Protein AF-A0A3R8UC79-F1 (afdb_monomer)

Solvent-accessible surface area (backbone atoms only — not comparable to full-atom values): 5137 Å² total; per-residue (Å²): 138,82,84,50,73,68,57,50,39,51,55,55,31,61,71,42,61,92,39,49,45,46,67,47,66,89,47,103,50,31,33,27,44,34,40,34,35,85,87,78,68,46,73,47,79,49,68,80,39,51,51,81,68,49,79,40,75,63,45,45,50,50,52,52,52,52,53,51,52,52,48,50,53,53,54,49,58,73,68,59,73,80,83,74,84,127

pLDDT: mean 85.43, std 14.24, range [46.31, 95.88]

Sequence (86 aa):
MSISLLELRHIIESGFLPLECRCTSTTANELTIEIIDRSTGANLAVGGIDVATLGTSRAISELIGELRNEFTAMSQANTHLPHKIA

Radius of gyration: 15.16 Å; Cα contacts (8 Å, |Δi|>4): 89; chains: 1; bounding box: 25×23×62 Å

Mean predicted aligned error: 6.74 Å

Foldseek 3Di:
DWDDPVNLQVVLQVLQPPWGWGWDAPDPFKIKIWTADPVQRQIDIDIDHGVVQVRDPVSSVVVSVVVVVVSVVVSVVVVDPPPPDD

Sec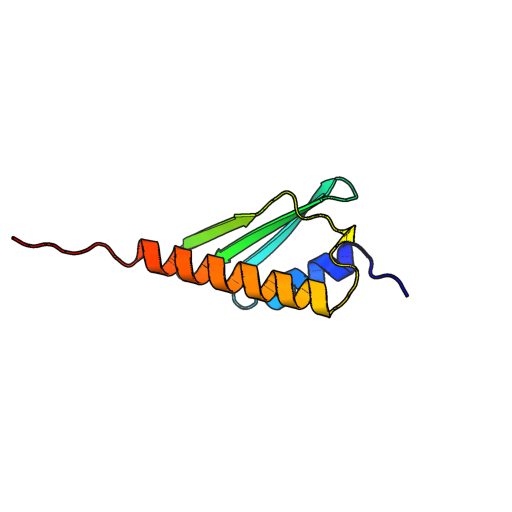ondary structure (DSSP, 8-state):
-PPPHHHHHHHHHHHTTTSEEEEEEEETTEEEEEEE-TTT--EEEEEEEEGGGG-SHHHHHHHHHHHHHHHHHHHHHTT-------

Structure (mmCIF, N/CA/C/O backbone):
data_AF-A0A3R8UC79-F1
#
_entry.id   AF-A0A3R8UC79-F1
#
loop_
_atom_site.group_PDB
_atom_site.id
_atom_site.type_symbol
_atom_site.label_atom_id
_atom_site.label_alt_id
_atom_site.label_comp_id
_atom_site.label_asym_id
_atom_site.label_entity_id
_atom_site.label_seq_id
_atom_site.pdbx_PDB_ins_code
_atom_site.Cartn_x
_atom_site.Cartn_y
_atom_site.Cartn_z
_atom_site.occupancy
_atom_site.B_iso_or_equiv
_atom_site.auth_seq_id
_atom_site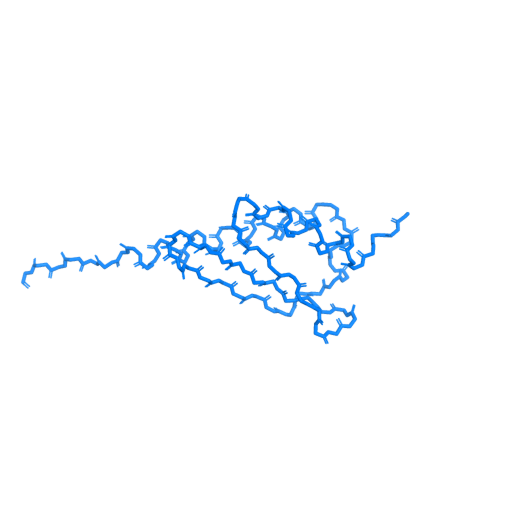.auth_comp_id
_atom_site.auth_asym_id
_atom_site.auth_atom_id
_atom_site.pdbx_PDB_model_num
ATOM 1 N N . MET A 1 1 ? 6.146 -12.256 -20.343 1.00 51.56 1 MET A N 1
ATOM 2 C CA . MET A 1 1 ? 5.214 -11.134 -20.112 1.00 51.56 1 MET A CA 1
ATOM 3 C C . MET A 1 1 ? 5.664 -10.454 -18.832 1.00 51.56 1 MET A C 1
ATOM 5 O O . MET A 1 1 ? 5.816 -11.155 -17.842 1.00 51.56 1 MET A O 1
ATOM 9 N N . SER A 1 2 ? 5.989 -9.164 -18.872 1.00 70.44 2 SER A N 1
ATOM 10 C CA . SER A 1 2 ? 6.346 -8.369 -17.689 1.00 70.44 2 SER A CA 1
ATOM 11 C C . SER A 1 2 ? 5.100 -7.656 -17.171 1.00 70.44 2 SER A C 1
ATOM 13 O O . SER A 1 2 ? 4.367 -7.086 -17.975 1.00 70.44 2 SER A O 1
ATOM 15 N N . ILE A 1 3 ? 4.867 -7.687 -15.861 1.00 82.12 3 ILE A N 1
ATOM 16 C CA . ILE A 1 3 ? 3.785 -6.931 -15.222 1.00 82.12 3 ILE A CA 1
ATOM 17 C C . ILE A 1 3 ? 4.084 -5.425 -15.287 1.00 82.12 3 ILE A C 1
ATOM 19 O O . ILE A 1 3 ? 5.227 -5.019 -15.067 1.00 82.12 3 ILE A O 1
ATOM 23 N N . SER A 1 4 ? 3.093 -4.589 -15.612 1.00 87.88 4 SER A N 1
ATOM 24 C CA . SER A 1 4 ? 3.268 -3.134 -15.534 1.00 87.88 4 SER A CA 1
ATOM 25 C C . SER A 1 4 ? 3.185 -2.637 -14.087 1.00 87.88 4 SER A C 1
ATOM 27 O O . SER A 1 4 ? 2.567 -3.268 -13.232 1.00 87.88 4 SER A O 1
ATOM 29 N N . LEU A 1 5 ? 3.753 -1.461 -13.803 1.00 87.50 5 LEU A N 1
ATOM 30 C CA . LEU A 1 5 ? 3.654 -0.843 -12.475 1.00 87.50 5 LEU A CA 1
ATOM 31 C C . LEU A 1 5 ? 2.193 -0.614 -12.045 1.00 87.50 5 LEU A C 1
ATOM 33 O O . LEU A 1 5 ? 1.876 -0.730 -10.866 1.00 87.50 5 LEU A O 1
ATOM 37 N N . LEU A 1 6 ? 1.296 -0.304 -12.988 1.00 90.00 6 LEU A N 1
ATOM 38 C CA . LEU A 1 6 ? -0.129 -0.117 -12.698 1.00 90.00 6 LEU A CA 1
ATOM 39 C C . LEU A 1 6 ? -0.816 -1.434 -12.328 1.00 90.00 6 LEU A C 1
ATOM 41 O O . LEU A 1 6 ? -1.574 -1.466 -11.364 1.00 90.00 6 LEU A O 1
ATOM 45 N N . GLU A 1 7 ? -0.525 -2.517 -13.050 1.00 91.50 7 GLU A N 1
ATOM 46 C CA . GLU A 1 7 ? -1.035 -3.848 -12.701 1.00 91.50 7 GLU A CA 1
ATOM 47 C C . GLU A 1 7 ? -0.484 -4.314 -11.356 1.00 91.50 7 GLU A C 1
ATOM 49 O O . GLU A 1 7 ? -1.242 -4.806 -10.528 1.00 91.50 7 GLU A O 1
ATOM 54 N N . LEU A 1 8 ? 0.809 -4.103 -11.102 1.00 91.06 8 LEU A N 1
ATOM 55 C CA . LEU A 1 8 ? 1.433 -4.438 -9.826 1.00 91.06 8 LEU A CA 1
ATOM 56 C C . LEU A 1 8 ? 0.738 -3.723 -8.663 1.00 91.06 8 LEU A C 1
ATOM 58 O O . LEU A 1 8 ? 0.352 -4.369 -7.693 1.00 91.06 8 LEU A O 1
ATOM 62 N N . ARG A 1 9 ? 0.531 -2.406 -8.785 1.00 92.00 9 ARG A N 1
ATOM 63 C CA . ARG A 1 9 ? -0.222 -1.617 -7.800 1.00 92.00 9 ARG A CA 1
ATOM 64 C C . ARG A 1 9 ? -1.613 -2.186 -7.584 1.00 92.00 9 ARG A C 1
ATOM 66 O O . ARG A 1 9 ? -1.991 -2.417 -6.447 1.00 92.00 9 ARG A O 1
ATOM 73 N N . HIS A 1 10 ? -2.337 -2.469 -8.663 1.00 92.38 10 HIS A N 1
ATOM 74 C CA . HIS A 1 10 ? -3.690 -2.997 -8.560 1.00 92.38 10 HIS A CA 1
ATOM 75 C C . HIS A 1 10 ? -3.737 -4.352 -7.839 1.00 92.38 10 HIS A C 1
ATOM 77 O O . HIS A 1 10 ? -4.594 -4.559 -6.982 1.00 92.38 10 HIS A O 1
ATOM 83 N N . ILE A 1 11 ? -2.796 -5.258 -8.134 1.00 93.88 11 ILE A N 1
ATOM 84 C CA . ILE A 1 11 ? -2.690 -6.552 -7.445 1.00 93.88 11 ILE A CA 1
ATOM 85 C C . ILE A 1 11 ? -2.443 -6.338 -5.953 1.00 93.88 11 ILE A C 1
ATOM 87 O O . ILE A 1 11 ? -3.158 -6.918 -5.136 1.00 93.88 11 ILE A O 1
ATOM 91 N N . ILE A 1 12 ? -1.471 -5.494 -5.601 1.00 94.06 12 ILE A N 1
ATOM 92 C CA . ILE A 1 12 ? -1.136 -5.195 -4.207 1.00 94.06 12 ILE A CA 1
ATOM 93 C C . ILE A 1 12 ? -2.351 -4.599 -3.491 1.00 94.06 12 ILE A C 1
ATOM 95 O O . ILE A 1 12 ? -2.782 -5.155 -2.487 1.00 94.06 12 ILE A O 1
ATOM 99 N N . GLU A 1 13 ? -2.956 -3.541 -4.035 1.00 95.38 13 GLU A N 1
ATOM 100 C CA . GLU A 1 13 ? -4.120 -2.867 -3.444 1.00 95.38 13 GLU A CA 1
ATOM 101 C C . GLU A 1 13 ? -5.297 -3.828 -3.242 1.00 95.38 13 GLU A C 1
ATOM 103 O O . GLU A 1 13 ? -5.917 -3.840 -2.178 1.00 95.38 13 GLU A O 1
ATOM 108 N N . SER A 1 14 ? -5.564 -4.699 -4.222 1.00 95.00 14 SER A N 1
ATOM 109 C CA . SER A 1 14 ? -6.618 -5.714 -4.114 1.00 95.00 14 SER A CA 1
ATOM 110 C C . SER A 1 14 ? -6.340 -6.761 -3.028 1.00 95.00 14 SER A C 1
ATOM 112 O O . SER A 1 14 ? -7.277 -7.281 -2.422 1.00 95.00 14 SER A O 1
ATOM 114 N N . GLY A 1 15 ? -5.064 -7.039 -2.741 1.00 93.75 15 GLY A N 1
ATOM 115 C CA . GLY A 1 15 ? -4.631 -8.003 -1.729 1.00 93.75 15 GLY A CA 1
ATOM 116 C C . GLY A 1 15 ? -4.882 -7.562 -0.286 1.00 93.75 15 GLY A C 1
ATOM 117 O O . GLY A 1 15 ? -4.847 -8.398 0.618 1.00 93.75 15 GLY A O 1
ATOM 118 N N . PHE A 1 16 ? -5.163 -6.276 -0.061 1.00 95.12 16 PHE A N 1
ATOM 119 C CA . PHE A 1 16 ? -5.441 -5.729 1.268 1.00 95.12 16 PHE A CA 1
ATOM 120 C C . PHE A 1 16 ? -6.926 -5.563 1.579 1.00 95.12 16 PHE A C 1
ATOM 122 O O . PHE A 1 16 ? -7.260 -5.268 2.725 1.00 95.12 16 PHE A O 1
ATOM 129 N N . LEU A 1 17 ? -7.828 -5.801 0.623 1.00 93.56 17 LEU A N 1
ATOM 130 C CA . LEU A 1 17 ? -9.267 -5.711 0.875 1.00 93.56 17 LEU A CA 1
ATOM 131 C C . LEU A 1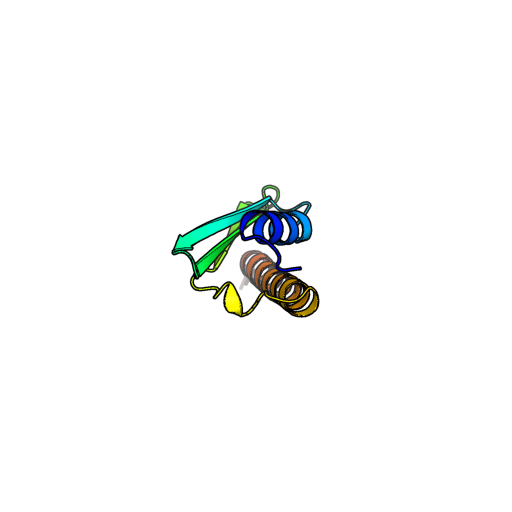 17 ? -9.683 -6.602 2.069 1.00 93.56 17 LEU A C 1
ATOM 133 O O . LEU A 1 17 ? -9.220 -7.741 2.179 1.00 93.56 17 LEU A O 1
ATOM 137 N N . PRO A 1 18 ? -10.563 -6.118 2.971 1.00 91.50 18 PRO A N 1
ATOM 138 C CA . PRO A 1 18 ? -11.343 -4.874 2.898 1.00 91.50 18 PRO A CA 1
ATOM 139 C C . PRO A 1 18 ? -10.623 -3.607 3.404 1.00 91.50 18 PRO A C 1
ATOM 141 O O . PRO A 1 18 ? -11.255 -2.554 3.463 1.00 91.50 18 PRO A O 1
ATOM 144 N N . LEU A 1 19 ? -9.346 -3.686 3.793 1.00 93.19 19 LEU A N 1
ATOM 145 C CA . LEU A 1 19 ? -8.562 -2.509 4.178 1.00 93.19 19 LEU A CA 1
ATOM 146 C C . LEU A 1 19 ? -8.329 -1.613 2.957 1.00 93.19 19 LEU A C 1
ATOM 148 O O . LEU A 1 19 ? -8.212 -2.090 1.826 1.00 93.19 19 LEU A O 1
ATOM 152 N N . GLU A 1 20 ? -8.247 -0.307 3.189 1.00 94.62 20 GLU A N 1
ATOM 153 C CA . GLU A 1 20 ? -7.892 0.644 2.143 1.00 94.62 20 GLU A CA 1
ATOM 154 C C . GLU A 1 20 ? -6.375 0.612 1.964 1.00 94.62 20 GLU A C 1
ATOM 156 O O . GLU A 1 20 ? -5.635 0.956 2.879 1.00 94.62 20 GLU A O 1
ATOM 161 N N . CYS A 1 21 ? -5.908 0.188 0.793 1.00 95.88 21 CYS A N 1
ATOM 162 C CA . CYS A 1 21 ? -4.497 0.232 0.433 1.00 95.88 21 CYS A CA 1
ATOM 163 C C . CYS A 1 21 ? -4.286 1.217 -0.715 1.00 95.88 21 CYS A C 1
ATOM 165 O O . CYS A 1 21 ? -5.047 1.220 -1.682 1.00 95.88 21 CYS A O 1
ATOM 167 N N . ARG A 1 22 ? -3.243 2.042 -0.618 1.00 94.44 22 ARG A N 1
ATOM 168 C CA . ARG A 1 22 ? -2.830 2.996 -1.648 1.00 94.44 22 ARG A CA 1
ATOM 169 C C . ARG A 1 22 ? -1.370 2.776 -1.989 1.00 94.44 22 ARG A C 1
ATOM 171 O O . ARG A 1 22 ? -0.492 2.936 -1.143 1.00 94.44 22 ARG A O 1
ATOM 178 N N . CYS A 1 23 ? -1.100 2.467 -3.250 1.00 93.75 23 CYS A N 1
ATOM 179 C CA . CYS A 1 23 ? 0.255 2.276 -3.741 1.00 93.75 23 CYS A CA 1
ATOM 180 C C . CYS A 1 23 ? 0.702 3.491 -4.567 1.00 93.75 23 CYS A C 1
ATOM 182 O O . CYS A 1 23 ? 0.314 3.679 -5.722 1.00 93.75 23 CYS A O 1
ATOM 184 N N . THR A 1 24 ? 1.578 4.313 -3.994 1.00 92.00 24 THR A N 1
ATOM 185 C CA . THR A 1 24 ? 2.171 5.483 -4.660 1.00 92.00 24 THR A CA 1
ATOM 186 C C . THR A 1 24 ? 3.577 5.141 -5.137 1.00 92.00 24 THR A C 1
ATOM 188 O O . THR A 1 24 ? 4.267 4.356 -4.513 1.00 92.00 24 THR A O 1
ATOM 191 N N . SER A 1 25 ? 4.022 5.687 -6.265 1.00 88.25 25 SER A N 1
ATOM 192 C CA . SER A 1 25 ? 5.384 5.474 -6.774 1.00 88.25 25 SER A CA 1
ATOM 193 C C . SER A 1 25 ? 6.071 6.817 -6.751 1.00 88.25 25 SER A C 1
ATOM 195 O O . SER A 1 25 ? 5.612 7.749 -7.413 1.00 88.25 25 SER A O 1
ATOM 197 N N . THR A 1 26 ? 7.108 6.916 -5.928 1.00 76.94 26 THR A N 1
ATOM 198 C CA . THR A 1 26 ? 7.897 8.138 -5.763 1.00 76.94 26 THR A CA 1
ATOM 199 C C . THR A 1 26 ? 8.863 8.303 -6.939 1.00 76.94 26 THR A C 1
ATOM 201 O O . THR A 1 26 ? 9.084 9.411 -7.421 1.00 76.94 26 THR A O 1
ATOM 204 N N . THR A 1 27 ? 9.408 7.189 -7.439 1.00 79.81 27 THR A N 1
ATOM 205 C CA . THR A 1 27 ? 10.306 7.112 -8.602 1.00 79.81 27 THR A CA 1
ATOM 206 C C . THR A 1 27 ? 10.024 5.835 -9.396 1.00 79.81 27 THR A C 1
ATOM 208 O O . THR A 1 27 ? 9.373 4.932 -8.884 1.00 79.81 27 THR A O 1
ATOM 211 N N . ALA A 1 28 ? 10.544 5.712 -10.624 1.00 75.88 28 ALA A N 1
ATOM 212 C CA . ALA A 1 28 ? 10.269 4.566 -11.505 1.00 75.88 28 ALA A CA 1
ATOM 213 C C . ALA A 1 28 ? 10.539 3.178 -10.881 1.00 75.88 28 ALA A C 1
ATOM 215 O O . ALA A 1 28 ? 9.934 2.196 -11.309 1.00 75.88 28 ALA A O 1
ATOM 216 N N . ASN A 1 29 ? 11.413 3.104 -9.875 1.00 84.50 29 ASN A N 1
ATOM 217 C CA . ASN A 1 29 ? 11.802 1.867 -9.205 1.00 84.50 29 ASN A CA 1
ATOM 218 C C . ASN A 1 29 ? 11.322 1.765 -7.757 1.00 84.50 29 ASN A C 1
ATOM 220 O O . ASN A 1 29 ? 11.530 0.727 -7.146 1.00 84.50 29 ASN A O 1
ATOM 224 N N . GLU A 1 30 ? 10.680 2.792 -7.206 1.00 89.88 30 GLU A N 1
ATOM 225 C CA . GLU A 1 30 ? 10.288 2.802 -5.799 1.00 89.88 30 GLU A CA 1
ATOM 226 C C . GLU A 1 30 ? 8.772 2.903 -5.643 1.00 89.88 30 GLU A C 1
ATOM 228 O O . GLU A 1 30 ? 8.111 3.750 -6.265 1.00 89.88 30 GLU A O 1
ATOM 233 N N . LEU A 1 31 ? 8.234 2.050 -4.773 1.00 92.25 31 LEU A N 1
ATOM 234 C CA . LEU A 1 31 ? 6.844 2.035 -4.359 1.00 92.25 31 LEU A CA 1
ATOM 235 C C . LEU A 1 31 ? 6.726 2.335 -2.859 1.00 92.25 31 LEU A C 1
ATOM 237 O O . LEU A 1 31 ? 7.497 1.855 -2.030 1.00 92.25 31 LEU A O 1
ATOM 241 N N . THR A 1 32 ? 5.707 3.112 -2.534 1.00 94.31 32 THR A N 1
ATOM 242 C CA . THR A 1 32 ? 5.234 3.382 -1.186 1.00 94.31 32 THR A CA 1
ATOM 243 C C . THR A 1 32 ? 3.835 2.807 -1.061 1.00 94.31 32 THR A C 1
ATOM 245 O O . THR A 1 32 ? 2.958 3.123 -1.86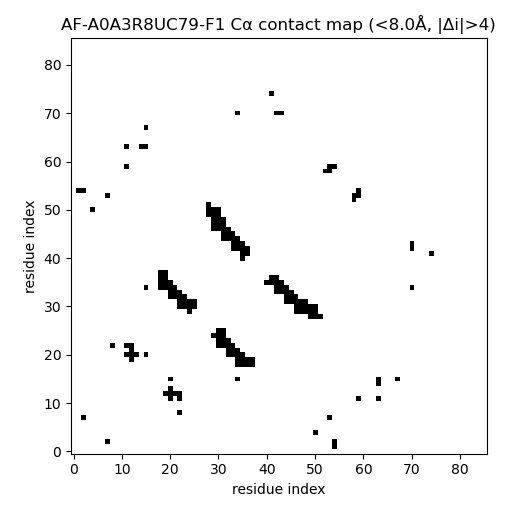8 1.00 94.31 32 THR A O 1
ATOM 248 N N . ILE A 1 33 ? 3.630 1.963 -0.060 1.00 94.88 33 ILE A N 1
ATOM 249 C CA . ILE A 1 33 ? 2.358 1.319 0.244 1.00 94.88 33 ILE A CA 1
ATOM 250 C C . ILE A 1 33 ? 1.823 1.916 1.539 1.00 94.88 33 ILE A C 1
ATOM 252 O O . ILE A 1 33 ? 2.483 1.881 2.573 1.00 94.88 33 ILE A O 1
ATOM 256 N N . GLU A 1 34 ? 0.616 2.457 1.473 1.00 95.38 34 GLU A N 1
ATOM 257 C CA . GLU A 1 34 ? -0.131 2.945 2.624 1.00 95.38 34 GLU A CA 1
ATOM 258 C C . GLU A 1 34 ? -1.349 2.045 2.848 1.00 95.38 34 GLU A C 1
ATOM 260 O O . GLU A 1 34 ? -2.122 1.830 1.920 1.00 95.38 34 GLU A O 1
ATOM 265 N N . ILE A 1 35 ? -1.520 1.523 4.061 1.00 95.56 35 ILE A N 1
ATOM 266 C CA . ILE A 1 35 ? -2.632 0.664 4.479 1.00 95.56 35 ILE A CA 1
ATOM 267 C C . ILE A 1 35 ? -3.394 1.385 5.584 1.00 95.56 35 ILE A C 1
ATOM 269 O O . ILE A 1 35 ? -2.817 1.788 6.592 1.00 95.56 35 ILE A O 1
ATOM 273 N N . ILE A 1 36 ? -4.700 1.527 5.402 1.00 93.75 36 ILE A N 1
ATOM 274 C CA . ILE A 1 36 ? -5.605 2.237 6.295 1.00 93.75 36 ILE A CA 1
ATOM 275 C C . ILE A 1 36 ? -6.767 1.312 6.642 1.00 93.75 36 ILE A C 1
ATOM 277 O O . ILE A 1 36 ? -7.501 0.836 5.774 1.00 93.75 36 ILE A O 1
ATOM 281 N N . ASP A 1 37 ? -6.988 1.121 7.935 1.00 93.69 37 ASP A N 1
ATOM 282 C CA . ASP A 1 37 ? -8.217 0.536 8.442 1.00 93.69 37 ASP A CA 1
ATOM 283 C C . ASP A 1 37 ? -9.181 1.653 8.841 1.00 93.69 37 ASP A C 1
ATOM 285 O O . ASP A 1 37 ? -9.034 2.307 9.873 1.00 93.69 37 ASP A O 1
ATOM 289 N N . ARG A 1 38 ? -10.210 1.864 8.017 1.00 87.88 38 ARG A N 1
ATOM 290 C CA . ARG A 1 38 ? -11.259 2.859 8.281 1.00 87.88 38 ARG A CA 1
ATOM 291 C C . ARG A 1 38 ? -12.109 2.523 9.509 1.00 87.88 38 ARG A C 1
ATOM 293 O O . ARG A 1 38 ? -12.760 3.421 10.035 1.00 87.88 38 ARG A O 1
ATOM 300 N N . SER A 1 39 ? -12.133 1.263 9.945 1.00 88.44 39 SER A N 1
ATOM 301 C CA . SER A 1 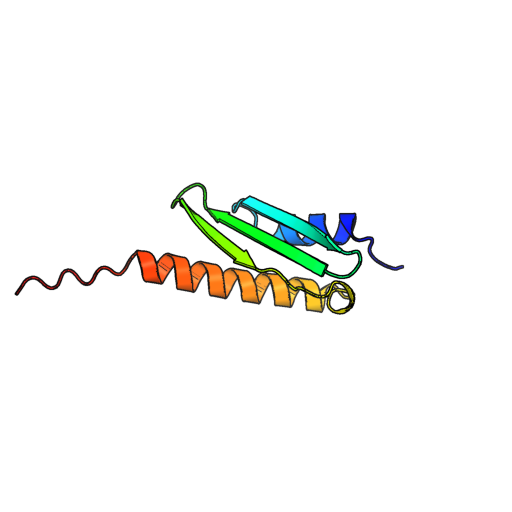39 ? -12.939 0.823 11.086 1.00 88.44 39 SER A CA 1
ATOM 302 C C . SER A 1 39 ? -12.274 1.130 12.428 1.00 88.44 39 SER A C 1
ATOM 304 O O . SER A 1 39 ? -12.958 1.537 13.365 1.00 88.44 39 SER A O 1
ATOM 306 N N . THR A 1 40 ? -10.948 1.001 12.509 1.00 87.62 40 THR A N 1
ATOM 307 C CA . THR 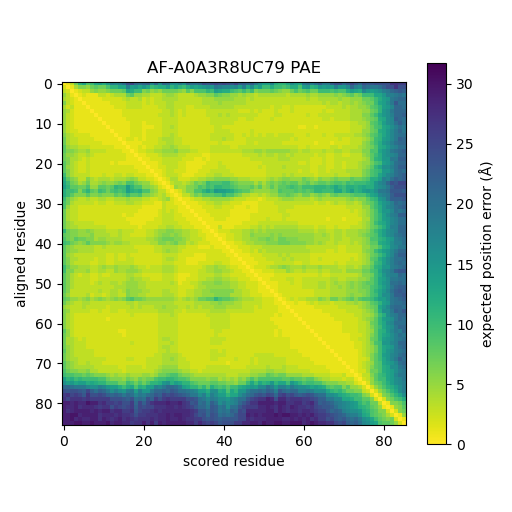A 1 40 ? -10.169 1.256 13.732 1.00 87.62 40 THR A CA 1
ATOM 308 C C . THR A 1 40 ? -9.431 2.595 13.716 1.00 87.62 40 THR A C 1
ATOM 310 O O . THR A 1 40 ? -9.045 3.096 14.770 1.00 87.62 40 THR A O 1
ATOM 313 N N . GLY A 1 41 ? -9.231 3.188 12.536 1.00 87.44 41 GLY A N 1
ATOM 314 C CA . GLY A 1 41 ? -8.400 4.376 12.336 1.00 87.44 41 GLY A CA 1
ATOM 315 C C . GLY A 1 41 ? -6.897 4.082 12.278 1.00 87.44 41 GLY A C 1
ATOM 316 O O . GLY A 1 41 ? -6.106 5.023 12.234 1.00 87.44 41 GLY A O 1
ATOM 317 N N . ALA A 1 42 ? -6.485 2.809 12.284 1.00 90.06 42 ALA A N 1
ATOM 318 C CA . ALA A 1 42 ? -5.082 2.430 12.148 1.00 90.06 42 ALA A CA 1
ATOM 319 C C . ALA A 1 42 ? -4.556 2.735 10.733 1.00 90.06 42 ALA A C 1
ATOM 321 O O . ALA A 1 42 ? -5.246 2.512 9.737 1.00 90.06 42 ALA A O 1
ATOM 322 N N . ASN A 1 43 ? -3.319 3.223 10.646 1.00 92.31 43 ASN A N 1
ATOM 323 C CA . ASN A 1 43 ? -2.626 3.523 9.394 1.00 92.31 43 ASN A CA 1
ATOM 324 C C . ASN A 1 43 ? -1.180 3.025 9.476 1.00 92.31 43 ASN A C 1
ATOM 326 O O . ASN A 1 43 ? -0.519 3.241 10.490 1.00 92.31 43 ASN A O 1
ATOM 330 N N . LEU A 1 44 ? -0.712 2.382 8.407 1.00 93.50 44 LEU A N 1
ATOM 331 C CA . LEU A 1 44 ? 0.672 1.973 8.190 1.00 93.50 44 LEU A CA 1
ATOM 332 C C . LEU A 1 44 ? 1.132 2.507 6.836 1.00 93.50 44 LEU A C 1
ATOM 334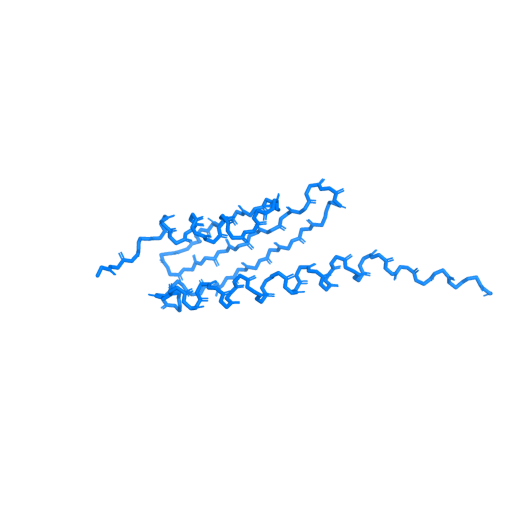 O O . LEU A 1 44 ? 0.474 2.257 5.832 1.00 93.50 44 LEU A O 1
ATOM 338 N N . ALA A 1 45 ? 2.280 3.172 6.792 1.00 93.88 45 ALA A N 1
ATOM 339 C CA . ALA A 1 45 ? 2.903 3.606 5.549 1.00 93.88 45 ALA A CA 1
ATOM 340 C C . ALA A 1 45 ? 4.327 3.051 5.459 1.00 93.88 45 ALA A C 1
ATOM 342 O O . ALA A 1 45 ? 5.152 3.306 6.337 1.00 93.88 45 ALA A O 1
ATOM 343 N N . VAL A 1 46 ? 4.612 2.312 4.387 1.00 92.62 46 VAL A N 1
ATOM 344 C CA . VAL A 1 46 ? 5.920 1.709 4.109 1.00 92.62 46 VAL A CA 1
ATOM 345 C C . VAL A 1 46 ? 6.405 2.193 2.748 1.00 92.62 46 VAL A C 1
A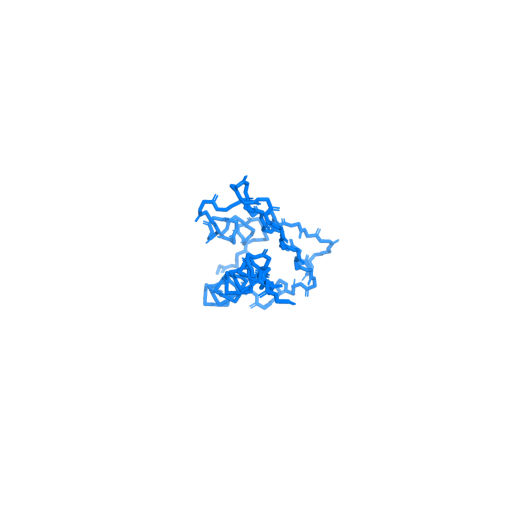TOM 347 O O . VAL A 1 46 ? 5.766 1.946 1.729 1.00 92.62 46 VAL A O 1
ATOM 350 N N . GLY A 1 47 ? 7.522 2.919 2.736 1.00 92.38 47 GLY A N 1
ATOM 351 C CA . GLY A 1 47 ? 8.193 3.404 1.526 1.00 92.38 47 GLY A CA 1
ATOM 352 C C . GLY A 1 47 ? 9.460 2.615 1.204 1.00 92.38 47 GLY A C 1
ATOM 353 O O . GLY A 1 47 ? 9.867 1.744 1.970 1.00 92.38 47 GLY A O 1
ATOM 354 N N . GLY A 1 48 ? 10.112 2.951 0.089 1.00 89.69 48 GLY A N 1
ATOM 355 C CA . GLY A 1 48 ? 11.408 2.361 -0.267 1.00 89.69 48 GLY A CA 1
ATOM 356 C C . GLY A 1 48 ? 11.331 0.944 -0.842 1.00 89.69 48 GLY A C 1
ATOM 357 O O . GLY A 1 48 ? 12.339 0.242 -0.864 1.00 89.69 48 GLY A O 1
ATOM 358 N N . ILE A 1 49 ? 10.154 0.500 -1.291 1.00 91.44 49 ILE A N 1
ATOM 359 C CA . ILE A 1 49 ? 9.977 -0.847 -1.841 1.00 91.44 49 ILE A CA 1
ATOM 360 C C . ILE A 1 49 ? 10.465 -0.847 -3.288 1.00 91.44 49 ILE A C 1
ATOM 362 O O . ILE A 1 49 ? 9.879 -0.180 -4.143 1.00 91.44 49 ILE A O 1
ATOM 366 N N . ASP A 1 50 ? 11.526 -1.604 -3.568 1.00 91.25 50 ASP A N 1
ATOM 367 C CA . ASP A 1 50 ? 12.060 -1.721 -4.923 1.00 91.25 50 ASP A CA 1
ATOM 368 C C . ASP A 1 50 ? 11.142 -2.587 -5.792 1.00 91.25 50 ASP A C 1
ATOM 370 O O . ASP A 1 50 ? 10.989 -3.794 -5.581 1.00 91.25 50 ASP A O 1
ATOM 374 N N . VAL A 1 51 ? 10.556 -1.968 -6.814 1.00 89.69 51 VAL A N 1
ATOM 375 C CA . VAL A 1 51 ? 9.659 -2.610 -7.783 1.00 89.69 51 VAL A CA 1
ATOM 376 C C . VAL A 1 51 ? 10.344 -3.782 -8.492 1.00 89.69 51 VAL A C 1
ATOM 378 O O . VAL A 1 51 ? 9.674 -4.757 -8.840 1.00 89.69 51 VAL A O 1
ATOM 381 N N . ALA A 1 52 ? 11.671 -3.745 -8.667 1.00 88.94 52 ALA A N 1
ATOM 382 C CA . ALA A 1 52 ? 12.418 -4.837 -9.293 1.00 88.94 52 ALA A CA 1
ATOM 383 C C . ALA A 1 52 ? 12.329 -6.154 -8.499 1.00 88.94 52 ALA A C 1
ATOM 385 O O . ALA A 1 52 ? 12.424 -7.234 -9.085 1.00 88.94 52 ALA A O 1
ATOM 386 N N . THR A 1 53 ? 12.090 -6.081 -7.185 1.00 89.12 53 THR A N 1
ATOM 387 C CA . THR A 1 53 ? 11.928 -7.262 -6.320 1.00 89.12 53 THR A CA 1
ATOM 388 C C . THR A 1 53 ? 10.558 -7.929 -6.479 1.00 89.12 53 THR A C 1
ATOM 390 O O . THR A 1 53 ? 10.404 -9.110 -6.179 1.00 89.12 53 THR A O 1
ATOM 393 N N . LEU A 1 54 ? 9.575 -7.222 -7.047 1.00 90.44 54 LEU A N 1
ATOM 394 C CA . LEU A 1 54 ? 8.179 -7.657 -7.166 1.00 90.44 54 LEU A CA 1
ATOM 395 C C . LEU A 1 54 ? 7.849 -8.280 -8.530 1.00 90.44 54 LEU A C 1
ATOM 397 O O . LEU A 1 54 ? 6.693 -8.343 -8.945 1.00 90.44 54 LEU A O 1
ATOM 401 N N . GLY A 1 55 ? 8.863 -8.782 -9.239 1.00 85.62 55 GLY A N 1
ATOM 402 C CA . GLY A 1 55 ? 8.720 -9.348 -10.585 1.00 85.62 55 GLY A CA 1
ATOM 403 C C . GLY A 1 55 ? 7.978 -10.689 -10.665 1.00 85.62 55 GLY A C 1
ATOM 404 O O . GLY A 1 55 ? 7.767 -11.203 -11.764 1.00 85.62 55 GLY A O 1
ATOM 405 N N . THR A 1 56 ? 7.588 -11.285 -9.533 1.00 89.56 56 THR A N 1
ATOM 406 C CA . THR A 1 56 ? 6.876 -12.571 -9.492 1.00 89.56 56 THR A CA 1
ATOM 407 C C . THR A 1 56 ? 5.672 -12.514 -8.561 1.00 89.56 56 THR A C 1
ATOM 409 O O . THR A 1 56 ? 5.686 -11.820 -7.549 1.00 89.56 56 THR A O 1
ATOM 412 N N . SER A 1 57 ? 4.644 -13.316 -8.851 1.00 90.38 57 SER A N 1
ATOM 413 C CA . SER A 1 57 ? 3.466 -13.446 -7.981 1.00 90.38 57 SER A CA 1
ATOM 414 C C . SER A 1 57 ? 3.813 -13.886 -6.556 1.00 90.38 57 SER A C 1
ATOM 416 O O . SER A 1 57 ? 3.136 -13.480 -5.614 1.00 90.38 57 SER A O 1
ATOM 418 N N . ARG A 1 58 ? 4.877 -14.687 -6.392 1.00 92.88 58 ARG A N 1
ATOM 419 C CA . ARG A 1 58 ? 5.388 -15.115 -5.082 1.00 92.88 58 ARG A CA 1
ATOM 420 C C . ARG A 1 58 ? 5.897 -13.926 -4.277 1.00 92.88 58 ARG A C 1
ATOM 422 O O . ARG A 1 58 ? 5.392 -13.715 -3.186 1.00 92.88 58 ARG A O 1
ATOM 429 N N . ALA A 1 59 ? 6.782 -13.115 -4.857 1.00 93.50 59 ALA A N 1
ATOM 430 C CA . ALA A 1 59 ? 7.320 -11.928 -4.192 1.00 93.50 59 ALA A CA 1
ATOM 431 C C . ALA A 1 59 ? 6.218 -10.930 -3.798 1.00 93.50 59 ALA A C 1
ATOM 433 O O . ALA A 1 59 ? 6.226 -10.393 -2.697 1.00 93.50 59 ALA A O 1
ATOM 434 N N . ILE A 1 60 ? 5.216 -10.741 -4.665 1.00 93.69 60 ILE A N 1
ATOM 435 C CA . ILE A 1 60 ? 4.053 -9.895 -4.356 1.00 93.69 60 ILE A CA 1
ATOM 436 C C . ILE A 1 60 ? 3.255 -10.470 -3.175 1.00 93.69 60 ILE A C 1
ATOM 438 O O . ILE A 1 60 ? 2.854 -9.734 -2.278 1.00 93.69 60 ILE A O 1
ATOM 442 N N . SER A 1 61 ? 3.033 -11.787 -3.159 1.00 94.75 61 SER A N 1
ATOM 443 C CA . SER A 1 61 ? 2.287 -12.454 -2.084 1.00 94.75 61 SER A CA 1
ATOM 444 C C . SER A 1 61 ? 3.033 -12.418 -0.749 1.00 94.75 61 SER A C 1
ATOM 446 O O . SER A 1 61 ? 2.398 -12.244 0.290 1.00 94.75 61 SER A O 1
ATOM 448 N N . GLU A 1 62 ? 4.360 -12.566 -0.771 1.00 95.62 62 GLU A N 1
ATOM 449 C CA . GLU A 1 62 ? 5.211 -12.441 0.418 1.00 95.62 62 GLU A CA 1
ATOM 450 C C . GLU A 1 62 ? 5.141 -11.025 0.987 1.00 95.62 62 GLU A C 1
ATOM 452 O O . GLU A 1 62 ? 4.805 -10.877 2.159 1.00 95.62 62 GLU A O 1
ATOM 457 N N . LEU A 1 63 ? 5.295 -9.996 0.144 1.00 95.06 63 LEU A N 1
ATOM 458 C CA . LEU A 1 63 ? 5.148 -8.598 0.557 1.00 95.06 63 LEU A CA 1
ATOM 459 C C . LEU A 1 63 ? 3.782 -8.328 1.208 1.00 95.06 63 LEU A C 1
ATOM 461 O O . LEU A 1 63 ? 3.704 -7.717 2.272 1.00 95.06 63 LEU A O 1
ATOM 465 N N . ILE A 1 64 ? 2.690 -8.794 0.591 1.00 95.12 64 ILE A N 1
ATOM 466 C CA . ILE A 1 64 ? 1.343 -8.638 1.161 1.00 95.12 64 ILE A CA 1
ATOM 467 C C . ILE A 1 64 ? 1.255 -9.342 2.523 1.00 95.12 64 ILE A C 1
ATOM 469 O O . ILE A 1 64 ? 0.698 -8.789 3.471 1.00 95.12 64 ILE A O 1
ATOM 473 N N . GLY A 1 65 ? 1.795 -10.557 2.639 1.00 95.19 65 GLY A N 1
ATOM 474 C CA . GLY A 1 65 ? 1.804 -11.318 3.888 1.00 95.19 65 GLY A CA 1
ATOM 475 C C . GLY A 1 65 ? 2.567 -10.613 5.009 1.00 95.19 65 GLY A C 1
ATOM 476 O O . GLY A 1 65 ? 2.048 -10.499 6.121 1.00 95.19 65 GLY A O 1
ATOM 477 N N . GLU A 1 66 ? 3.759 -10.105 4.707 1.00 94.56 66 GLU A N 1
ATOM 478 C CA . GLU A 1 66 ? 4.605 -9.351 5.635 1.00 94.56 66 GLU A CA 1
ATOM 479 C C . GLU A 1 66 ? 3.895 -8.091 6.132 1.00 94.56 66 GLU A C 1
ATOM 481 O O . GLU A 1 66 ? 3.682 -7.943 7.336 1.00 94.56 66 GLU A O 1
ATOM 486 N N . LEU A 1 67 ? 3.407 -7.251 5.217 1.00 94.75 67 LEU A N 1
ATOM 487 C CA . LEU A 1 67 ? 2.719 -6.009 5.571 1.00 94.75 67 LEU A CA 1
ATOM 488 C C . LEU A 1 67 ? 1.431 -6.254 6.368 1.00 94.75 67 LEU A C 1
ATOM 490 O O . LEU A 1 67 ? 1.115 -5.493 7.281 1.00 94.75 67 LEU A O 1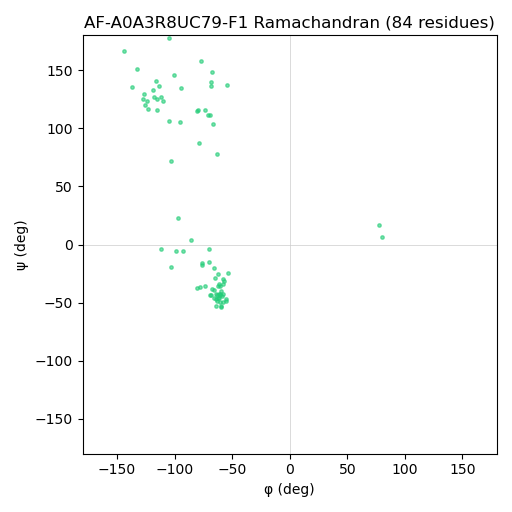
ATOM 494 N N . ARG A 1 68 ? 0.684 -7.330 6.080 1.00 93.38 68 ARG A N 1
ATOM 495 C CA . ARG A 1 68 ? -0.498 -7.707 6.879 1.00 93.38 68 ARG A CA 1
ATOM 496 C C . ARG A 1 68 ? -0.121 -8.124 8.299 1.00 93.38 68 ARG A C 1
ATOM 498 O O . ARG A 1 68 ? -0.846 -7.785 9.239 1.00 93.38 68 ARG A O 1
ATOM 505 N N . ASN A 1 69 ? 0.982 -8.852 8.460 1.00 93.38 69 ASN A N 1
ATOM 506 C CA . ASN A 1 69 ? 1.478 -9.241 9.778 1.00 93.38 69 ASN A CA 1
ATOM 507 C C . ASN A 1 69 ? 1.927 -8.011 10.576 1.00 93.38 69 ASN A C 1
ATOM 509 O O . ASN A 1 69 ? 1.524 -7.865 11.730 1.00 93.38 69 ASN A O 1
ATOM 513 N N . GLU A 1 70 ? 2.681 -7.101 9.956 1.00 92.44 70 GLU A N 1
ATOM 514 C CA . GLU A 1 70 ? 3.105 -5.845 10.587 1.00 92.44 70 GLU A CA 1
ATOM 515 C C . GLU A 1 70 ? 1.915 -4.958 10.965 1.00 92.44 70 GLU A C 1
ATOM 517 O O . GLU A 1 70 ? 1.825 -4.491 12.102 1.00 92.44 70 GLU A O 1
ATOM 522 N N . PHE A 1 71 ? 0.952 -4.785 10.053 1.00 91.75 71 PHE A N 1
ATOM 523 C CA . PHE A 1 71 ? -0.260 -4.009 10.312 1.00 91.75 71 PHE A CA 1
ATOM 524 C C . PHE A 1 71 ? -1.057 -4.572 11.494 1.00 91.75 71 PHE A C 1
ATOM 526 O O . PHE A 1 71 ? -1.480 -3.827 12.379 1.00 91.75 71 PHE A O 1
ATOM 533 N N . THR A 1 72 ? -1.220 -5.897 11.544 1.00 89.94 72 THR A N 1
ATOM 534 C CA . THR A 1 72 ? -1.919 -6.575 12.643 1.00 89.94 72 THR A CA 1
ATOM 535 C C . THR A 1 72 ? -1.177 -6.381 13.963 1.00 89.94 72 THR A C 1
ATOM 537 O O . THR A 1 72 ? -1.795 -6.001 14.958 1.00 89.94 72 THR A O 1
ATOM 540 N N . ALA A 1 73 ? 0.145 -6.569 13.975 1.00 88.50 73 ALA A N 1
ATOM 541 C CA . ALA A 1 73 ? 0.964 -6.386 15.170 1.00 88.50 73 ALA A CA 1
ATOM 542 C C . ALA A 1 73 ? 0.878 -4.947 15.710 1.00 88.50 73 ALA A C 1
ATOM 544 O O . ALA A 1 73 ? 0.709 -4.743 16.914 1.00 88.50 73 ALA A O 1
ATOM 545 N N . MET A 1 74 ? 0.915 -3.947 14.826 1.00 84.94 74 MET A N 1
ATOM 546 C CA . MET A 1 74 ? 0.780 -2.538 15.201 1.00 84.94 74 MET A CA 1
ATOM 547 C C . MET A 1 74 ? -0.632 -2.198 15.697 1.00 84.94 74 MET A C 1
ATOM 549 O O . MET A 1 74 ? -0.785 -1.530 16.722 1.00 84.94 74 MET A O 1
ATOM 553 N N . SER A 1 75 ? -1.670 -2.693 15.016 1.00 79.25 75 SER A N 1
ATOM 554 C CA . SER A 1 75 ? -3.062 -2.495 15.435 1.00 79.25 75 SER A CA 1
ATOM 555 C C . SER A 1 75 ? -3.330 -3.096 16.819 1.00 79.25 75 SER A C 1
ATOM 557 O O . SER A 1 75 ? -4.084 -2.514 17.601 1.00 79.25 75 SER A O 1
ATOM 559 N N . GLN A 1 76 ? -2.707 -4.235 17.141 1.00 68.25 76 GLN A N 1
ATOM 560 C CA . GLN A 1 76 ? -2.808 -4.875 18.456 1.00 68.25 76 GLN A CA 1
ATOM 561 C C . GLN A 1 76 ? -2.015 -4.132 19.538 1.00 68.25 76 GLN A C 1
ATOM 563 O O . GLN A 1 76 ? -2.479 -4.028 20.675 1.00 68.25 76 GLN A O 1
ATOM 568 N N . ALA A 1 77 ? -0.855 -3.563 19.199 1.00 62.75 77 ALA A N 1
ATOM 569 C CA . ALA A 1 77 ? -0.069 -2.760 20.135 1.00 62.75 77 ALA A CA 1
ATOM 570 C C . ALA A 1 77 ? -0.835 -1.514 20.620 1.00 62.75 77 ALA A C 1
ATOM 572 O O . ALA A 1 77 ? -0.732 -1.150 21.789 1.00 62.75 77 ALA A O 1
ATOM 573 N N . ASN A 1 78 ? -1.673 -0.911 19.769 1.00 53.44 78 ASN A N 1
ATOM 574 C CA . ASN A 1 78 ? -2.514 0.227 20.155 1.00 53.44 78 ASN A CA 1
ATOM 575 C C . ASN A 1 78 ? -3.750 -0.167 20.998 1.00 53.44 78 ASN A C 1
ATOM 577 O O . ASN A 1 78 ? -4.362 0.686 21.634 1.00 53.44 78 ASN A O 1
ATOM 581 N N . THR A 1 79 ? -4.129 -1.452 21.034 1.00 52.34 79 THR A N 1
ATOM 582 C CA . THR A 1 79 ? -5.255 -1.950 21.853 1.00 52.34 79 THR A CA 1
ATOM 583 C C . THR A 1 79 ? -4.833 -2.457 23.234 1.00 52.34 79 THR A C 1
ATOM 585 O O . THR A 1 79 ? -5.695 -2.749 24.063 1.00 52.34 79 THR A O 1
ATOM 588 N N . HIS A 1 80 ? -3.531 -2.521 23.530 1.00 48.16 80 HIS A N 1
ATOM 589 C CA . HIS A 1 80 ? -3.025 -2.882 24.852 1.00 48.16 80 HIS A CA 1
ATOM 590 C C . HIS A 1 80 ? -2.544 -1.646 25.620 1.00 48.16 80 HIS A C 1
ATOM 592 O O . HIS A 1 80 ? -1.355 -1.460 25.865 1.00 48.16 80 HIS A O 1
ATOM 598 N N . LEU A 1 81 ? -3.486 -0.815 26.068 1.00 49.56 81 LEU A N 1
ATOM 599 C CA . LEU A 1 81 ? -3.285 -0.105 27.330 1.00 49.56 81 LEU A CA 1
ATOM 600 C C . LEU A 1 81 ? -3.358 -1.169 28.437 1.00 49.56 81 LEU A C 1
ATOM 602 O O . LEU A 1 81 ? -4.448 -1.702 28.669 1.00 49.56 81 LEU A O 1
ATOM 606 N N . PRO A 1 82 ? -2.267 -1.514 29.150 1.00 46.31 82 PRO A N 1
ATOM 607 C CA . PRO A 1 82 ? -2.427 -2.210 30.407 1.00 46.31 82 PRO A CA 1
ATOM 608 C C . PRO A 1 82 ? -3.110 -1.222 31.350 1.00 46.31 82 PRO A C 1
ATOM 610 O O . PRO A 1 82 ? -2.494 -0.291 31.867 1.00 46.31 82 PRO A O 1
ATOM 613 N N . HIS A 1 83 ? -4.402 -1.428 31.576 1.00 46.56 83 HIS A N 1
ATOM 614 C CA . HIS A 1 83 ? -5.101 -0.876 32.722 1.00 46.56 83 HIS A CA 1
ATOM 615 C C . HIS A 1 83 ? -4.477 -1.489 33.987 1.00 46.56 83 HIS A C 1
ATOM 617 O O . HIS A 1 83 ? -4.996 -2.441 34.568 1.00 46.56 83 HIS A O 1
ATOM 623 N N . LYS A 1 84 ? -3.306 -0.987 34.395 1.00 46.91 84 LYS A N 1
ATOM 624 C CA . LYS A 1 84 ? -2.791 -1.179 35.748 1.00 46.91 84 LYS A CA 1
ATOM 625 C C . LYS A 1 84 ? -3.521 -0.185 36.639 1.00 46.91 84 LYS A C 1
ATOM 627 O O . LYS A 1 84 ? -3.067 0.929 36.858 1.00 46.91 84 LYS A O 1
ATOM 632 N N . ILE A 1 85 ? -4.677 -0.620 37.126 1.00 57.00 85 ILE A N 1
ATOM 633 C CA . ILE A 1 85 ? -5.137 -0.202 38.444 1.00 57.00 85 ILE A CA 1
ATOM 634 C C . ILE A 1 85 ? -4.257 -0.890 39.487 1.00 57.00 85 ILE A C 1
ATOM 636 O O . ILE A 1 85 ? -4.295 -2.114 39.614 1.00 57.00 85 ILE A O 1
ATOM 640 N N . ALA A 1 86 ? -3.437 -0.108 40.178 1.00 47.22 86 ALA A N 1
ATOM 641 C CA . ALA A 1 86 ? -2.966 -0.349 41.541 1.00 47.22 86 ALA A CA 1
ATOM 642 C C . ALA A 1 86 ? -2.261 0.917 42.029 1.00 47.22 86 ALA A C 1
ATOM 644 O O . ALA A 1 86 ? -1.288 1.326 41.356 1.00 47.22 86 ALA A O 1
#

Nearest PDB structures (foldseek):
  6y2r-assembly1_A  TM=5.410E-01  e=2.298E-01  Escherichia coli K-12
  3h0x-assembly1_A  TM=4.186E-01  e=1.236E-01  Saccharomyces cerevisiae
  6k39-assembly1_A  TM=4.034E-01  e=1.092E-01  Homo sapiens
  4po2-assembly1_A  TM=4.633E-01  e=2.601E-01  Homo sapiens
  6b2e-assembly1_A  TM=3.793E-01  e=7.009E-01  Homo sapiens